Protein AF-A0AA86MCL3-F1 (afdb_monomer_lite)

Structure (mmCIF, N/CA/C/O backbone):
data_AF-A0AA86MCL3-F1
#
_entry.id   AF-A0AA86MCL3-F1
#
loop_
_atom_site.group_PDB
_atom_site.id
_atom_site.type_symbol
_atom_site.label_atom_id
_atom_site.label_alt_id
_atom_site.label_comp_id
_atom_site.label_asym_id
_atom_site.label_entity_id
_atom_site.label_seq_id
_atom_site.pdbx_PDB_ins_code
_atom_site.Cartn_x
_atom_site.Cartn_y
_atom_site.Cartn_z
_atom_site.occupancy
_atom_site.B_iso_or_equiv
_atom_site.auth_seq_id
_atom_site.auth_comp_id
_atom_site.auth_asym_id
_atom_site.auth_atom_id
_atom_site.pdbx_PDB_model_num
ATOM 1 N N . MET A 1 1 ? -7.584 7.178 25.066 1.00 69.88 1 MET A N 1
ATOM 2 C CA . MET A 1 1 ? -6.685 6.828 23.937 1.00 69.88 1 MET A CA 1
ATOM 3 C C . MET A 1 1 ? -5.474 6.087 24.495 1.00 69.88 1 MET A C 1
ATOM 5 O O . MET A 1 1 ? -5.082 6.403 25.607 1.00 69.88 1 MET A O 1
ATOM 9 N N . GLY A 1 2 ? -4.907 5.108 23.780 1.00 88.44 2 GLY A N 1
ATOM 10 C CA . GLY A 1 2 ? -3.685 4.397 24.210 1.00 88.44 2 GLY A CA 1
ATOM 11 C C . GLY A 1 2 ? -3.875 2.993 24.807 1.00 88.44 2 GLY A C 1
ATOM 12 O O . GLY A 1 2 ? -2.880 2.322 25.066 1.00 88.44 2 GLY A O 1
ATOM 13 N N . LEU A 1 3 ? -5.119 2.526 24.964 1.00 92.31 3 LEU A N 1
ATOM 14 C CA . LEU A 1 3 ? -5.431 1.160 25.405 1.00 92.31 3 LEU A CA 1
ATOM 15 C C . LEU A 1 3 ? -5.032 0.132 24.339 1.00 92.31 3 LEU A C 1
ATOM 17 O O . LEU A 1 3 ? -5.195 0.378 23.142 1.00 92.31 3 LEU A O 1
ATOM 21 N N . LYS A 1 4 ? -4.530 -1.032 24.764 1.00 93.44 4 LYS A N 1
ATOM 22 C CA . LYS A 1 4 ? -4.067 -2.108 23.868 1.00 93.44 4 LYS A CA 1
ATOM 23 C C . LYS A 1 4 ? -4.460 -3.484 24.411 1.00 93.44 4 LYS A C 1
ATOM 25 O O . LYS A 1 4 ? -4.752 -3.634 25.594 1.00 93.44 4 LYS A O 1
ATOM 30 N N . LYS A 1 5 ? -4.408 -4.508 23.551 1.00 93.69 5 LYS A N 1
ATOM 31 C CA . LYS A 1 5 ? -4.613 -5.925 23.915 1.00 93.69 5 LYS A CA 1
ATOM 32 C C . LYS A 1 5 ? -5.900 -6.122 24.745 1.00 93.69 5 L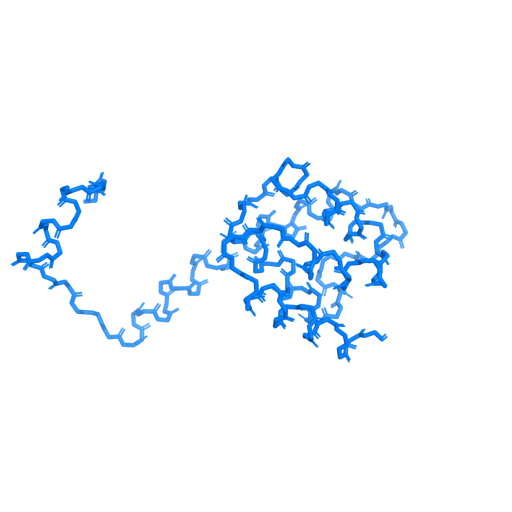YS A C 1
ATOM 34 O O . LYS A 1 5 ? -6.966 -5.659 24.348 1.00 93.69 5 LYS A O 1
ATOM 39 N N . HIS A 1 6 ? -5.795 -6.794 25.891 1.00 95.06 6 HIS A N 1
ATOM 40 C CA . HIS A 1 6 ? -6.918 -7.157 26.750 1.00 95.06 6 HIS A CA 1
ATOM 41 C C . HIS A 1 6 ? -7.673 -5.937 27.305 1.00 95.06 6 HIS A C 1
ATOM 43 O O . HIS A 1 6 ? -8.894 -5.970 27.421 1.00 95.06 6 HIS A O 1
ATOM 49 N N . GLU A 1 7 ? -6.979 -4.835 27.604 1.00 94.19 7 GLU A N 1
ATOM 50 C CA . GLU A 1 7 ? -7.623 -3.611 28.098 1.00 94.19 7 GLU A CA 1
ATOM 51 C C . GLU A 1 7 ? -8.541 -2.991 27.044 1.00 94.19 7 GLU A C 1
ATOM 53 O O . GLU A 1 7 ? -9.677 -2.630 27.347 1.00 94.19 7 GLU A O 1
ATOM 58 N N . ALA A 1 8 ? -8.073 -2.925 25.792 1.00 93.81 8 ALA A N 1
ATOM 59 C CA . ALA A 1 8 ? -8.882 -2.436 24.680 1.00 93.81 8 ALA A CA 1
ATOM 60 C C . ALA A 1 8 ? -10.119 -3.321 24.465 1.00 93.81 8 ALA A C 1
ATOM 62 O O . ALA A 1 8 ? -11.226 -2.800 24.355 1.00 93.81 8 ALA A O 1
ATOM 63 N N . SER A 1 9 ? -9.949 -4.648 24.488 1.00 94.06 9 SER A N 1
ATOM 64 C CA . SER A 1 9 ? -11.062 -5.600 24.365 1.00 94.06 9 SER A CA 1
ATOM 65 C C . SER A 1 9 ? -12.102 -5.419 25.474 1.00 94.06 9 SER A C 1
ATOM 67 O O . SER A 1 9 ? -13.301 -5.386 25.204 1.00 94.06 9 SER A O 1
ATOM 69 N N . ASN A 1 10 ? -11.653 -5.255 26.720 1.00 95.06 10 ASN A N 1
ATOM 70 C CA . ASN A 1 10 ? -12.538 -5.058 27.865 1.00 95.06 10 ASN A CA 1
ATOM 71 C C . ASN A 1 10 ? -13.345 -3.763 27.762 1.00 95.06 10 ASN A C 1
ATOM 73 O O . ASN A 1 10 ? -14.530 -3.751 28.085 1.00 95.06 10 ASN A O 1
ATOM 77 N N . VAL A 1 11 ? -12.713 -2.666 27.340 1.00 94.31 11 VAL A N 1
ATOM 78 C CA . VAL A 1 11 ? -13.409 -1.384 27.182 1.00 94.31 11 VAL A CA 1
ATOM 79 C C . VAL A 1 11 ? -14.396 -1.438 26.020 1.00 94.31 11 VAL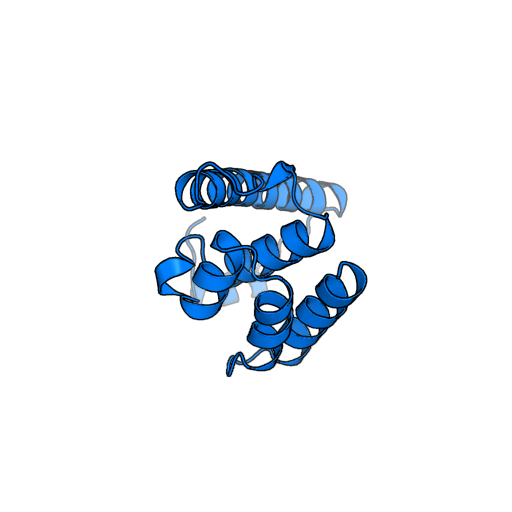 A C 1
ATOM 81 O O . VAL A 1 11 ? -15.522 -0.979 26.188 1.00 94.31 11 VAL A O 1
ATOM 84 N N . LEU A 1 12 ? -14.030 -2.065 24.896 1.00 93.81 12 LEU A N 1
ATOM 85 C CA . LEU A 1 12 ? -14.942 -2.268 23.764 1.00 93.81 12 LEU A CA 1
ATOM 86 C C . LEU A 1 12 ? -16.179 -3.087 24.154 1.00 93.81 12 LEU A C 1
ATOM 88 O O . LEU A 1 12 ? -17.279 -2.749 23.731 1.00 93.81 12 LEU A O 1
ATOM 92 N N . ALA A 1 13 ? -16.019 -4.117 24.992 1.00 94.00 13 ALA A N 1
ATOM 93 C CA . ALA A 1 13 ? -17.142 -4.912 25.489 1.00 94.00 13 ALA A CA 1
ATOM 94 C C . ALA A 1 13 ? -18.037 -4.135 26.472 1.00 94.00 13 ALA A C 1
ATOM 96 O O . ALA A 1 13 ? -19.251 -4.315 26.474 1.00 94.00 13 ALA A O 1
ATOM 97 N N . LYS A 1 14 ? -17.446 -3.279 27.317 1.00 95.38 14 LYS A N 1
ATOM 98 C CA . LYS A 1 14 ? -18.178 -2.519 28.345 1.00 95.38 14 LYS A CA 1
ATOM 99 C C . LYS A 1 14 ? -18.880 -1.276 27.805 1.00 95.38 14 LYS A C 1
ATOM 101 O O . LYS A 1 14 ? -19.931 -0.912 28.315 1.00 95.38 14 LYS A O 1
ATOM 106 N N . SER A 1 15 ? -18.271 -0.591 26.844 1.00 93.25 15 SER A N 1
ATOM 107 C CA . SER A 1 15 ? -18.744 0.700 26.344 1.00 93.25 15 SER A CA 1
ATOM 108 C C . SER A 1 15 ? -18.354 0.870 24.872 1.00 93.25 15 SER A C 1
ATOM 110 O O . SER A 1 15 ? -17.444 1.649 24.564 1.00 93.25 15 SER A O 1
ATOM 112 N N . PRO A 1 16 ? -19.006 0.137 23.952 1.00 93.19 16 PRO A N 1
ATOM 113 C CA . PRO A 1 16 ? -18.744 0.281 22.529 1.00 93.19 16 PRO A CA 1
ATOM 114 C C . PRO A 1 16 ? -19.133 1.685 22.057 1.00 93.19 16 PRO A C 1
ATOM 116 O O . PRO A 1 16 ? -20.184 2.213 22.416 1.00 93.19 16 PRO A O 1
ATOM 119 N N . LEU A 1 17 ? -18.288 2.283 21.219 1.00 92.94 17 LEU A N 1
ATOM 120 C CA . LEU A 1 17 ? -18.610 3.521 20.518 1.00 92.94 17 LEU A CA 1
ATOM 121 C C . LEU A 1 17 ? -19.175 3.167 19.143 1.00 92.94 17 LEU A C 1
ATOM 123 O O . LEU A 1 17 ? -18.509 2.493 18.358 1.00 92.94 17 LEU A O 1
ATOM 127 N N . THR A 1 18 ? -20.377 3.650 18.845 1.00 95.00 18 THR A N 1
ATOM 128 C CA . THR A 1 18 ? -20.925 3.617 17.485 1.00 95.00 18 THR A CA 1
ATOM 129 C C . THR A 1 18 ? -20.743 4.994 16.869 1.00 95.00 18 THR A C 1
ATOM 131 O O . THR A 1 18 ? -21.176 5.984 17.451 1.00 95.00 18 THR A O 1
ATOM 134 N N . ILE A 1 19 ? -20.098 5.045 15.709 1.00 95.12 19 ILE A N 1
ATOM 135 C CA . ILE A 1 19 ? -19.966 6.258 14.899 1.00 95.12 19 ILE A CA 1
ATOM 136 C C . ILE A 1 19 ? -20.825 6.121 13.646 1.00 95.12 19 ILE A C 1
ATOM 138 O O . ILE A 1 19 ? -21.093 5.010 13.179 1.00 95.12 19 ILE A O 1
ATOM 142 N N . SER A 1 20 ? -21.251 7.249 13.093 1.00 97.38 20 SER A N 1
ATOM 143 C CA . SER A 1 20 ? -21.957 7.280 11.818 1.00 97.38 20 SER A CA 1
ATOM 144 C C . SER A 1 20 ? -21.052 6.829 10.667 1.00 97.38 20 SER A C 1
ATOM 146 O O . SER A 1 20 ? -19.822 6.914 10.725 1.00 97.38 20 SER A O 1
ATOM 148 N N . THR A 1 21 ? -21.666 6.393 9.567 1.00 96.50 21 THR A N 1
ATOM 149 C CA . THR A 1 21 ? -20.939 6.069 8.332 1.00 96.50 21 THR A CA 1
ATOM 150 C C . THR A 1 21 ? -20.111 7.256 7.839 1.00 96.50 21 THR A C 1
ATOM 152 O O . THR A 1 21 ? -18.978 7.069 7.408 1.00 96.50 21 THR A O 1
ATOM 155 N N . THR A 1 22 ? -20.636 8.479 7.953 1.00 96.94 22 THR A N 1
ATOM 156 C CA . THR A 1 22 ? -19.925 9.703 7.562 1.00 96.94 22 THR A CA 1
ATOM 157 C C . THR A 1 22 ? -18.661 9.914 8.388 1.00 96.94 22 THR A C 1
ATOM 159 O O . THR A 1 22 ? -17.595 10.126 7.814 1.00 96.94 22 THR A O 1
ATOM 162 N N . GLU A 1 23 ? -18.744 9.793 9.714 1.00 96.81 23 GLU A N 1
ATOM 163 C CA . GLU A 1 23 ? -17.574 9.914 10.596 1.00 96.81 23 GLU A CA 1
ATOM 164 C C . GLU A 1 23 ? -16.546 8.814 10.312 1.00 96.81 23 GLU A C 1
ATOM 166 O O . GLU A 1 23 ? -15.347 9.084 10.244 1.00 96.81 23 GLU A O 1
ATOM 171 N N . CYS A 1 24 ? -17.007 7.580 10.079 1.00 95.00 24 CYS A N 1
ATOM 172 C CA . CYS A 1 24 ? -16.138 6.466 9.711 1.00 95.00 24 CYS A CA 1
ATOM 173 C C . CYS A 1 24 ? -15.368 6.758 8.415 1.00 95.00 24 CYS A C 1
ATOM 175 O O . CYS A 1 24 ? -14.144 6.624 8.390 1.00 95.00 24 CYS A O 1
ATOM 177 N N . MET A 1 25 ? -16.059 7.226 7.371 1.00 95.62 25 MET A N 1
ATOM 178 C CA . MET A 1 25 ? -15.433 7.592 6.097 1.00 95.62 25 MET A CA 1
ATOM 179 C C . MET A 1 25 ? -14.446 8.752 6.249 1.00 95.62 25 MET A C 1
ATOM 181 O O . MET A 1 25 ? -13.365 8.701 5.670 1.00 95.62 25 MET A O 1
ATOM 185 N N . GLN A 1 26 ? -14.776 9.774 7.044 1.00 96.62 26 GLN A N 1
ATOM 186 C CA . GLN A 1 26 ? -13.880 10.909 7.289 1.00 96.62 26 GLN A CA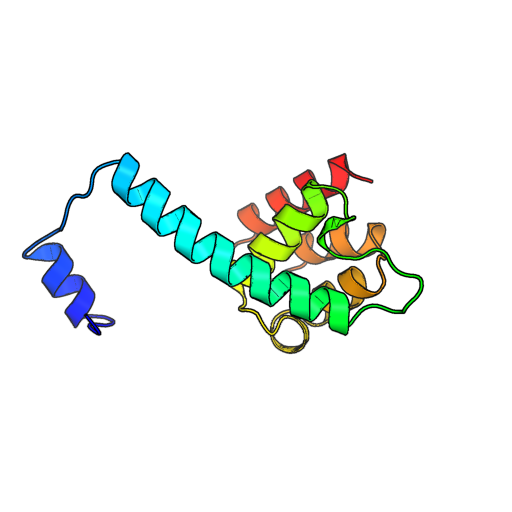 1
ATOM 187 C C . GLN A 1 26 ? -12.590 10.474 7.993 1.00 96.62 26 GLN A C 1
ATOM 189 O O . GLN A 1 26 ? -11.497 10.855 7.570 1.00 96.62 26 GLN A O 1
ATOM 194 N N . ILE A 1 27 ? -12.700 9.650 9.038 1.00 95.00 27 ILE A N 1
ATOM 195 C CA . ILE A 1 27 ? -11.536 9.124 9.763 1.00 95.00 27 ILE A CA 1
ATOM 196 C C . ILE A 1 27 ? -10.685 8.253 8.834 1.00 95.00 27 ILE A C 1
ATOM 198 O O . ILE A 1 27 ? -9.469 8.440 8.755 1.00 95.00 27 ILE A O 1
ATOM 202 N N . ASP A 1 28 ? -11.318 7.335 8.102 1.00 93.75 28 ASP A N 1
ATOM 203 C CA . ASP A 1 28 ? -10.633 6.417 7.192 1.00 93.75 28 ASP A CA 1
ATOM 204 C C . ASP A 1 28 ? -9.911 7.172 6.066 1.00 93.75 28 ASP A C 1
ATOM 206 O O . ASP A 1 28 ? -8.733 6.922 5.801 1.00 93.75 28 ASP A O 1
ATOM 210 N N . GLN A 1 29 ? -10.566 8.172 5.470 1.00 94.31 29 GLN A N 1
ATOM 211 C CA . GLN A 1 29 ? -9.970 9.023 4.444 1.00 94.31 29 GLN A CA 1
ATOM 212 C C . GLN A 1 29 ? -8.746 9.773 4.970 1.00 94.31 29 GLN A C 1
ATOM 214 O O . GLN A 1 29 ? -7.719 9.801 4.290 1.00 94.31 29 GLN A O 1
ATOM 219 N N . MET A 1 30 ? -8.817 10.362 6.166 1.00 95.62 30 MET A N 1
ATOM 220 C CA . MET A 1 30 ? -7.695 11.115 6.735 1.00 95.62 30 MET A CA 1
ATOM 221 C C . MET A 1 30 ? -6.491 10.212 7.018 1.00 95.62 30 MET A C 1
ATOM 223 O O . MET A 1 30 ? -5.365 10.543 6.638 1.00 95.62 30 MET A O 1
ATOM 227 N N . VAL A 1 31 ? -6.724 9.039 7.615 1.00 93.88 31 VAL A N 1
ATOM 228 C CA . VAL A 1 31 ? -5.662 8.064 7.907 1.00 93.88 31 VAL A CA 1
ATOM 229 C C . VAL A 1 31 ? -5.027 7.543 6.616 1.00 93.88 31 VAL A C 1
ATOM 231 O O . VAL A 1 31 ? -3.800 7.549 6.487 1.00 93.88 31 VAL A O 1
ATOM 234 N N . LYS A 1 32 ? -5.842 7.141 5.633 1.00 93.81 32 LYS A N 1
ATOM 235 C CA . LYS A 1 32 ? -5.347 6.630 4.346 1.00 93.81 32 LYS A CA 1
ATOM 236 C C . LYS A 1 32 ? -4.601 7.693 3.551 1.00 93.81 32 LYS A C 1
ATOM 238 O O . LYS A 1 32 ? -3.539 7.392 3.017 1.00 93.81 32 LYS A O 1
ATOM 243 N N . SER A 1 33 ? -5.098 8.929 3.519 1.00 94.69 33 SER A N 1
ATOM 244 C CA . SER A 1 33 ? -4.441 10.033 2.805 1.00 94.69 33 SER A CA 1
ATOM 245 C C . SER A 1 33 ? -3.067 10.334 3.395 1.00 94.69 33 SER A C 1
ATOM 247 O O . SER A 1 33 ? -2.090 10.469 2.661 1.00 94.69 33 SER A O 1
ATOM 249 N N . HIS A 1 34 ? -2.961 10.372 4.726 1.00 96.38 34 HIS A N 1
ATOM 250 C CA . HIS A 1 34 ? -1.680 10.578 5.392 1.00 96.38 34 HIS A CA 1
ATOM 251 C C . HIS A 1 34 ? -0.674 9.463 5.068 1.00 96.38 34 HIS A C 1
ATOM 253 O O . HIS A 1 34 ? 0.474 9.749 4.728 1.00 96.38 34 HIS A O 1
ATOM 259 N N . HIS A 1 35 ? -1.108 8.198 5.122 1.00 97.06 35 HIS A N 1
ATOM 260 C CA . HIS A 1 35 ? -0.267 7.050 4.766 1.00 97.06 35 HIS A CA 1
ATOM 261 C C . HIS A 1 35 ? 0.171 7.095 3.296 1.00 97.06 35 HIS A C 1
ATOM 263 O O . HIS A 1 35 ? 1.351 6.914 2.998 1.00 97.06 35 HIS A O 1
ATOM 269 N N . LEU A 1 36 ? -0.762 7.390 2.387 1.00 96.88 36 LEU A N 1
ATOM 270 C CA . LEU A 1 36 ? -0.520 7.475 0.947 1.00 96.88 36 LEU A CA 1
ATOM 271 C C . LEU A 1 36 ? 0.527 8.537 0.602 1.00 96.88 36 LEU A C 1
ATOM 273 O O . LEU A 1 36 ? 1.444 8.258 -0.164 1.00 96.88 36 LEU A O 1
ATOM 277 N N . LEU A 1 37 ? 0.445 9.727 1.206 1.00 97.56 37 LEU A N 1
ATOM 278 C CA . LEU A 1 37 ? 1.425 10.797 0.989 1.00 97.56 37 LEU A CA 1
ATOM 279 C C . LEU A 1 37 ? 2.841 10.369 1.400 1.00 97.56 37 LEU A C 1
ATOM 281 O O . LEU A 1 37 ? 3.811 10.644 0.690 1.00 97.56 37 LEU A O 1
ATOM 285 N N . GLN A 1 38 ? 2.973 9.669 2.531 1.00 98.25 38 GLN A N 1
ATOM 286 C CA . GLN A 1 38 ? 4.271 9.160 2.976 1.00 98.25 38 GLN A CA 1
ATOM 287 C C . GLN A 1 38 ? 4.802 8.055 2.058 1.00 98.25 38 GLN A C 1
ATOM 289 O O . GLN A 1 38 ? 5.993 8.039 1.739 1.00 98.25 38 GLN A O 1
ATOM 294 N N . LEU A 1 39 ? 3.928 7.151 1.616 1.00 98.50 39 LEU A N 1
ATOM 295 C CA . LEU A 1 39 ? 4.273 6.082 0.687 1.00 98.50 39 LEU A CA 1
ATOM 296 C C . LEU A 1 39 ? 4.725 6.633 -0.669 1.00 98.50 39 LEU A C 1
ATOM 298 O O . LEU A 1 39 ? 5.793 6.254 -1.144 1.00 98.50 39 LEU A O 1
ATOM 302 N N . ALA A 1 40 ? 3.965 7.560 -1.256 1.00 98.38 40 ALA A N 1
ATOM 303 C CA . ALA A 1 40 ? 4.292 8.186 -2.535 1.00 98.38 40 ALA A CA 1
ATOM 304 C C . ALA A 1 40 ? 5.655 8.890 -2.474 1.00 98.38 40 ALA A C 1
ATOM 306 O O . ALA A 1 40 ? 6.503 8.684 -3.341 1.00 98.38 40 ALA A O 1
ATOM 307 N N . LYS A 1 41 ? 5.931 9.634 -1.391 1.00 98.31 41 LYS A N 1
ATOM 308 C CA . LYS A 1 41 ? 7.244 10.260 -1.169 1.00 98.31 41 LYS A CA 1
ATOM 309 C C . LYS A 1 41 ? 8.378 9.231 -1.150 1.00 98.31 41 LYS A C 1
ATOM 311 O O . LYS A 1 41 ? 9.424 9.461 -1.757 1.00 98.31 41 LYS A O 1
ATOM 316 N N . ARG A 1 42 ? 8.189 8.104 -0.459 1.00 98.19 42 ARG A N 1
ATOM 317 C CA . ARG A 1 42 ? 9.191 7.026 -0.371 1.00 98.19 42 ARG A CA 1
ATOM 318 C C . ARG A 1 42 ? 9.412 6.335 -1.706 1.00 98.19 42 ARG A C 1
ATOM 320 O O . ARG A 1 42 ? 10.563 6.120 -2.075 1.00 98.19 42 ARG A O 1
ATOM 327 N N . TYR A 1 43 ? 8.335 6.040 -2.427 1.00 98.56 43 TYR A N 1
ATOM 328 C CA . TYR A 1 43 ? 8.399 5.479 -3.773 1.00 98.56 43 TYR A CA 1
ATOM 329 C C . TYR A 1 43 ? 9.191 6.404 -4.696 1.00 98.56 43 TYR A C 1
ATOM 331 O O . TYR A 1 43 ? 10.227 6.005 -5.217 1.00 98.56 43 TYR A O 1
ATOM 339 N N . ASN A 1 44 ? 8.795 7.676 -4.775 1.00 98.38 44 ASN A N 1
ATOM 340 C CA . ASN A 1 44 ? 9.430 8.673 -5.638 1.00 98.38 44 ASN A CA 1
ATOM 341 C C . ASN A 1 44 ? 10.903 8.932 -5.287 1.00 98.38 44 ASN A C 1
ATOM 343 O O . ASN A 1 44 ? 11.676 9.312 -6.158 1.00 98.38 44 ASN A O 1
ATOM 347 N N . SER A 1 45 ? 11.304 8.707 -4.032 1.00 97.62 45 SER A N 1
ATOM 348 C CA . SER A 1 45 ? 12.708 8.815 -3.603 1.00 97.62 45 SER A CA 1
ATOM 349 C C . SER A 1 45 ? 13.534 7.550 -3.877 1.00 97.62 45 SER A C 1
ATOM 351 O O . SER A 1 45 ? 14.754 7.597 -3.761 1.00 97.62 45 SER A O 1
ATOM 353 N N . SER A 1 46 ? 12.889 6.419 -4.180 1.00 97.69 46 SER A N 1
ATOM 354 C CA . SER A 1 46 ? 13.538 5.107 -4.351 1.00 97.69 46 SER A CA 1
ATOM 355 C C . SER A 1 46 ? 13.633 4.652 -5.809 1.00 97.69 46 SER A C 1
ATOM 357 O O . SER A 1 46 ? 14.398 3.740 -6.111 1.00 97.69 46 SER A O 1
ATOM 359 N N . ILE A 1 47 ? 12.838 5.241 -6.702 1.00 97.88 47 ILE A N 1
ATOM 360 C CA . ILE A 1 47 ? 12.870 4.945 -8.137 1.00 97.88 47 ILE A CA 1
ATOM 361 C C . ILE A 1 47 ? 14.080 5.582 -8.835 1.00 97.88 47 ILE A C 1
ATOM 363 O O . ILE A 1 47 ? 14.644 6.571 -8.366 1.00 97.88 47 ILE A O 1
ATOM 367 N N . SER A 1 48 ? 14.452 5.037 -9.996 1.00 93.38 48 SER A N 1
ATOM 368 C CA . SER A 1 48 ? 15.419 5.676 -10.897 1.00 93.38 48 SER A CA 1
ATOM 369 C C . SER A 1 48 ? 14.818 6.925 -11.556 1.00 93.38 48 SER A C 1
ATOM 371 O O . SER A 1 48 ? 13.606 7.013 -11.741 1.00 93.38 48 SER A O 1
ATOM 373 N N . GLY A 1 49 ? 15.658 7.877 -11.977 1.00 87.31 49 GLY A N 1
ATOM 374 C CA . GLY A 1 49 ? 15.216 9.144 -12.578 1.00 87.31 49 GLY A CA 1
ATOM 375 C C . GLY A 1 49 ? 14.442 9.012 -13.899 1.00 87.31 49 GLY A C 1
ATOM 376 O O . GLY A 1 49 ? 13.778 9.961 -14.303 1.00 87.31 49 GLY A O 1
ATOM 377 N N . SER A 1 50 ? 14.504 7.857 -14.567 1.00 91.62 50 SER A N 1
ATOM 378 C CA . SER A 1 50 ? 13.728 7.557 -15.781 1.00 91.62 50 SER A CA 1
ATOM 379 C C . SER A 1 50 ? 12.396 6.846 -15.510 1.00 91.62 50 SER A C 1
ATOM 381 O O . SER A 1 50 ? 11.596 6.671 -16.429 1.00 91.62 50 SER A O 1
ATOM 383 N N . SER A 1 51 ? 12.153 6.408 -14.275 1.00 96.62 51 SER A N 1
ATOM 384 C CA . SER A 1 51 ? 10.951 5.672 -13.887 1.00 96.62 51 SER A CA 1
ATOM 385 C C . SER A 1 51 ? 9.794 6.628 -13.579 1.00 96.62 51 SER A C 1
ATOM 387 O O . SER A 1 51 ? 9.996 7.747 -13.107 1.00 96.62 51 SER A O 1
ATOM 389 N N . LYS A 1 52 ? 8.556 6.183 -13.823 1.00 97.88 52 LYS A N 1
ATOM 390 C CA . LYS A 1 52 ? 7.350 6.960 -13.488 1.00 97.88 52 LYS A CA 1
ATOM 391 C C . LYS A 1 52 ? 7.236 7.200 -11.984 1.00 97.88 52 LYS A C 1
ATOM 393 O O . LYS A 1 52 ? 7.526 6.296 -11.202 1.00 97.88 52 LYS A O 1
ATOM 398 N N . LYS A 1 53 ? 6.756 8.373 -11.578 1.00 98.31 53 LYS A N 1
ATOM 399 C CA . LYS A 1 53 ? 6.421 8.618 -10.175 1.00 98.31 53 LYS A CA 1
ATOM 400 C C . LYS A 1 53 ? 5.166 7.848 -9.776 1.00 98.31 53 LYS A C 1
ATOM 402 O O . LYS A 1 53 ? 4.425 7.367 -10.630 1.00 98.31 53 LYS A O 1
ATOM 407 N N . PHE A 1 54 ? 4.937 7.734 -8.474 1.00 98.38 54 PHE A N 1
ATOM 408 C CA . PHE A 1 54 ? 3.818 7.000 -7.897 1.00 98.38 54 PHE A CA 1
ATOM 409 C C . PHE A 1 54 ? 2.467 7.485 -8.439 1.00 98.38 54 PHE A C 1
ATOM 411 O O . PHE A 1 54 ? 1.635 6.679 -8.844 1.00 98.38 54 PHE A O 1
ATOM 418 N N . GLU A 1 55 ? 2.280 8.802 -8.495 1.00 97.88 55 GLU A N 1
ATOM 419 C CA . GLU A 1 55 ? 1.081 9.464 -9.011 1.00 97.88 55 GLU A CA 1
ATOM 420 C C . GLU A 1 55 ? 0.821 9.192 -10.503 1.00 97.88 55 GLU A C 1
ATOM 422 O O . GLU A 1 55 ? -0.327 9.245 -10.941 1.00 97.88 55 GLU A O 1
ATOM 427 N N . ASP A 1 56 ? 1.866 8.833 -11.256 1.00 98.06 56 ASP A N 1
ATOM 428 C CA . ASP A 1 56 ? 1.819 8.570 -12.699 1.00 98.06 56 ASP A CA 1
ATOM 429 C C . ASP A 1 56 ? 1.656 7.073 -13.030 1.00 98.06 56 ASP A C 1
ATOM 431 O O . ASP A 1 56 ? 1.632 6.675 -14.203 1.00 98.06 56 ASP A O 1
ATOM 435 N N . LEU A 1 57 ? 1.588 6.207 -12.012 1.00 98.00 57 LEU A N 1
ATOM 436 C CA . LEU A 1 57 ? 1.322 4.781 -12.196 1.00 98.00 57 LEU A CA 1
ATOM 437 C C . LEU A 1 57 ? -0.148 4.548 -12.563 1.00 98.00 57 LEU A C 1
ATOM 439 O O . LEU A 1 57 ? -1.016 5.358 -12.242 1.00 98.00 57 LEU A O 1
ATOM 443 N N . LYS A 1 58 ? -0.460 3.400 -13.178 1.00 97.69 58 LYS A N 1
ATOM 444 C CA . LYS A 1 58 ? -1.865 3.006 -13.365 1.00 97.69 58 LYS A CA 1
ATOM 445 C C . LYS A 1 58 ? -2.553 2.853 -11.986 1.00 97.69 58 LYS A C 1
ATOM 447 O O . LYS A 1 58 ? -1.891 2.395 -11.043 1.00 97.69 58 LYS A O 1
ATOM 452 N N . PRO A 1 59 ? -3.838 3.231 -11.835 1.00 97.75 59 PRO A N 1
ATOM 453 C CA . PRO A 1 59 ? -4.536 3.231 -10.542 1.00 97.75 59 PRO A CA 1
ATOM 454 C C . PRO A 1 59 ? -4.504 1.890 -9.797 1.00 97.75 59 PRO A C 1
ATOM 456 O O . PRO A 1 59 ? -4.457 1.854 -8.565 1.00 97.75 59 PRO A O 1
ATOM 459 N N . GLU A 1 60 ? -4.484 0.783 -10.530 1.00 98.00 60 GLU A N 1
ATOM 460 C CA . GLU A 1 60 ? -4.420 -0.579 -10.012 1.00 98.00 60 GLU A CA 1
ATOM 461 C C . GLU A 1 60 ? -3.103 -0.814 -9.261 1.00 98.00 60 GLU A C 1
ATOM 463 O O . GLU A 1 60 ? -3.109 -1.280 -8.120 1.00 98.00 60 GLU A O 1
ATOM 468 N N . PHE A 1 61 ? -1.973 -0.393 -9.841 1.00 98.06 61 PHE A N 1
ATOM 469 C CA . PHE A 1 61 ? -0.666 -0.477 -9.184 1.00 98.06 61 PHE A CA 1
ATOM 470 C C . PHE A 1 61 ? -0.590 0.442 -7.964 1.00 98.06 61 PHE A C 1
ATOM 472 O O . PHE A 1 61 ? -0.121 0.011 -6.908 1.00 98.06 61 PHE A O 1
ATOM 479 N N . GLN A 1 62 ? -1.102 1.676 -8.062 1.00 98.25 62 GLN A N 1
ATOM 480 C CA . GLN A 1 62 ? -1.154 2.592 -6.913 1.00 98.25 62 GLN A CA 1
ATOM 481 C C . GLN A 1 62 ? -1.939 1.971 -5.750 1.00 98.25 62 GLN A C 1
ATOM 483 O O . GLN A 1 62 ? -1.480 1.968 -4.603 1.00 98.25 62 GLN A O 1
ATOM 488 N N . THR A 1 63 ? -3.101 1.390 -6.057 1.00 97.31 63 THR A N 1
ATOM 489 C CA . THR A 1 63 ? -3.995 0.759 -5.080 1.00 97.31 63 THR A CA 1
ATOM 490 C C . THR A 1 63 ? -3.313 -0.407 -4.381 1.00 97.31 63 THR A C 1
ATOM 492 O O . THR A 1 63 ? -3.331 -0.489 -3.151 1.00 97.31 63 THR A O 1
ATOM 495 N N . VAL A 1 64 ? -2.665 -1.295 -5.135 1.00 97.50 64 VAL A N 1
ATOM 496 C CA . VAL A 1 64 ? -2.039 -2.478 -4.544 1.00 97.50 64 VAL A CA 1
ATOM 497 C C . VAL A 1 64 ? -0.785 -2.143 -3.752 1.00 97.50 64 VAL A C 1
ATOM 499 O O . VAL A 1 64 ? -0.645 -2.632 -2.631 1.00 97.50 64 VAL A O 1
ATOM 502 N N . I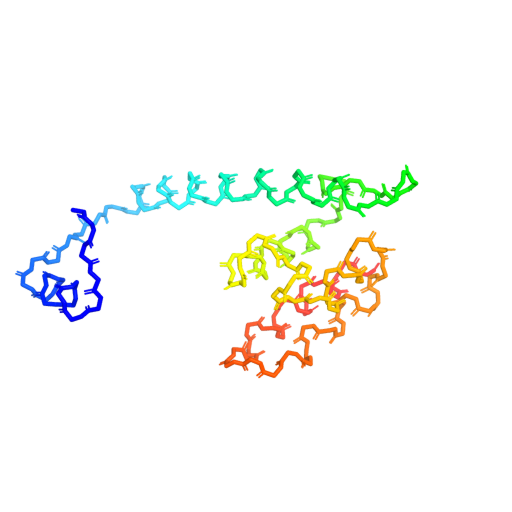LE A 1 65 ? 0.095 -1.276 -4.260 1.00 97.94 65 ILE A N 1
ATOM 503 C CA . ILE A 1 65 ? 1.282 -0.845 -3.505 1.00 97.94 65 ILE A CA 1
ATOM 504 C C . ILE A 1 65 ? 0.845 -0.196 -2.180 1.00 97.94 65 ILE A C 1
ATOM 506 O O . ILE A 1 65 ? 1.415 -0.490 -1.125 1.00 97.94 65 ILE A O 1
ATOM 510 N N . THR A 1 66 ? -0.224 0.608 -2.209 1.00 97.81 66 THR A N 1
ATOM 511 C CA . THR A 1 66 ? -0.831 1.191 -1.001 1.00 97.81 66 THR A CA 1
ATOM 512 C C . THR A 1 66 ? -1.380 0.126 -0.065 1.00 97.81 66 THR A C 1
ATOM 514 O O . THR A 1 66 ? -1.089 0.162 1.128 1.00 97.81 66 THR A O 1
ATOM 517 N N . SER A 1 67 ? -2.128 -0.850 -0.580 1.00 96.75 67 SER A N 1
ATOM 518 C CA . SER A 1 67 ? -2.706 -1.930 0.222 1.00 96.75 67 SER A CA 1
ATOM 519 C C . SER A 1 67 ? -1.634 -2.782 0.914 1.00 96.75 67 SER A C 1
ATOM 521 O O . SER A 1 67 ? -1.734 -3.026 2.122 1.00 96.75 67 SER A O 1
ATOM 523 N N . VAL A 1 68 ? -0.578 -3.170 0.191 1.00 96.19 68 VAL A N 1
ATOM 524 C CA . VAL A 1 68 ? 0.572 -3.903 0.745 1.00 96.19 68 VAL A CA 1
ATOM 525 C C . VAL A 1 68 ? 1.263 -3.065 1.819 1.00 96.19 68 VAL A C 1
ATOM 527 O O . VAL A 1 68 ? 1.504 -3.555 2.922 1.00 96.19 68 VAL A O 1
ATOM 530 N N . SER A 1 69 ? 1.522 -1.781 1.552 1.00 97.38 69 SER A N 1
ATOM 531 C CA . SER A 1 69 ? 2.126 -0.876 2.537 1.00 97.38 69 SER A CA 1
ATOM 532 C C . SER A 1 69 ? 1.257 -0.664 3.774 1.00 97.38 69 SER A C 1
ATOM 534 O O . SER A 1 69 ? 1.776 -0.580 4.882 1.00 97.38 69 SER A O 1
ATOM 536 N N . PHE A 1 70 ? -0.063 -0.610 3.631 1.00 95.50 70 PHE A N 1
ATOM 537 C CA . PHE A 1 70 ? -0.955 -0.450 4.776 1.00 95.50 70 PHE A CA 1
ATOM 538 C C . PHE A 1 70 ? -0.895 -1.666 5.714 1.00 95.50 70 PHE A C 1
ATOM 540 O O . PHE A 1 70 ? -1.002 -1.526 6.928 1.00 95.50 70 PHE A O 1
ATOM 547 N N . GLN A 1 71 ? -0.683 -2.863 5.159 1.00 93.94 71 GLN A N 1
ATOM 548 C CA . GLN A 1 71 ? -0.578 -4.103 5.928 1.00 93.94 71 GLN A CA 1
ATOM 549 C C . GLN A 1 71 ? 0.825 -4.338 6.508 1.00 93.94 71 GLN A C 1
ATOM 551 O O . GLN A 1 71 ? 0.950 -4.769 7.652 1.00 93.94 71 GLN A O 1
ATOM 556 N N . HIS A 1 72 ? 1.875 -4.055 5.735 1.00 93.56 72 HIS A N 1
ATOM 557 C CA . HIS A 1 72 ? 3.268 -4.354 6.092 1.00 93.56 72 HIS A CA 1
ATOM 558 C C . HIS A 1 72 ? 4.054 -3.134 6.604 1.00 93.56 72 HIS A C 1
ATOM 560 O O . HIS A 1 72 ? 5.236 -3.247 6.943 1.00 93.56 72 HIS A O 1
ATOM 566 N N . GLY A 1 73 ? 3.417 -1.966 6.672 1.00 95.50 73 GLY A N 1
ATOM 567 C CA . GLY A 1 73 ? 4.030 -0.691 7.026 1.00 95.50 73 GLY A CA 1
ATOM 568 C C . GLY A 1 73 ? 4.668 0.045 5.841 1.00 95.50 73 GLY A C 1
ATOM 569 O O . GLY A 1 73 ? 4.756 -0.446 4.715 1.00 95.50 73 GLY A O 1
ATOM 570 N N . LEU A 1 74 ? 5.140 1.264 6.111 1.00 96.50 74 LEU A N 1
ATOM 571 C CA . LEU A 1 74 ? 5.758 2.140 5.106 1.00 96.50 74 LEU A CA 1
ATOM 572 C C . LEU A 1 74 ? 7.147 1.673 4.644 1.00 96.50 74 LEU A C 1
ATOM 574 O O . LEU A 1 74 ? 7.577 2.018 3.547 1.00 96.50 74 LEU A O 1
ATOM 578 N N . GLU A 1 75 ? 7.853 0.889 5.461 1.00 96.25 75 GLU A N 1
ATOM 579 C CA . GLU A 1 75 ? 9.206 0.394 5.168 1.00 96.25 75 GLU A CA 1
ATOM 580 C C . GLU A 1 75 ? 9.178 -0.905 4.349 1.00 96.25 75 GLU A C 1
ATOM 582 O O . GLU A 1 75 ? 9.687 -1.941 4.787 1.00 96.25 75 GLU A O 1
ATOM 587 N N . LEU A 1 76 ? 8.581 -0.863 3.154 1.00 96.81 76 LEU A N 1
ATOM 588 C CA . LEU A 1 76 ? 8.433 -2.044 2.293 1.00 96.81 76 LEU A CA 1
ATOM 589 C C . LEU A 1 76 ? 9.772 -2.654 1.860 1.00 96.81 76 LEU A C 1
ATOM 591 O O . LEU A 1 76 ? 9.854 -3.868 1.698 1.00 96.81 76 LEU A O 1
ATOM 595 N N . ALA A 1 77 ? 10.840 -1.858 1.772 1.00 96.69 77 ALA A N 1
ATOM 596 C CA . ALA A 1 77 ? 12.194 -2.371 1.551 1.00 96.69 77 ALA A CA 1
ATOM 597 C C . ALA A 1 77 ? 12.631 -3.386 2.626 1.00 96.69 77 ALA A C 1
ATOM 599 O O . ALA A 1 77 ? 13.451 -4.256 2.352 1.00 96.69 77 ALA A O 1
ATOM 600 N N . ARG A 1 78 ? 12.073 -3.298 3.841 1.00 95.94 78 ARG A N 1
ATOM 601 C CA . ARG A 1 78 ? 12.336 -4.228 4.945 1.00 95.94 78 ARG A CA 1
ATOM 602 C C . ARG A 1 78 ? 11.245 -5.286 5.083 1.00 95.94 78 ARG A C 1
ATOM 604 O O . ARG A 1 78 ? 11.560 -6.447 5.321 1.00 95.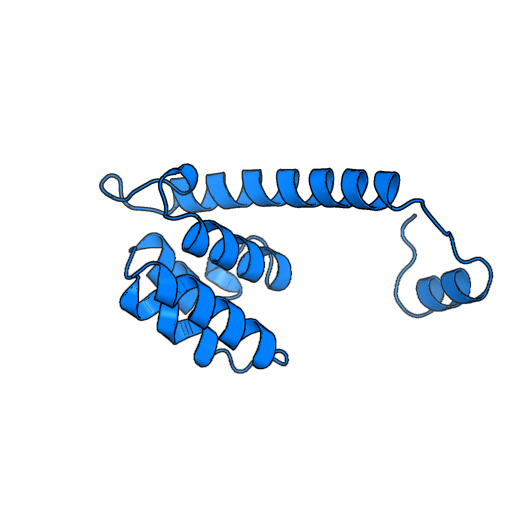94 78 ARG A O 1
ATOM 611 N N . SER A 1 79 ? 9.973 -4.895 4.999 1.00 94.88 79 SER A N 1
ATOM 612 C CA . SER A 1 79 ? 8.845 -5.788 5.298 1.00 94.88 79 SER A CA 1
ATOM 613 C C . SER A 1 79 ? 8.348 -6.604 4.104 1.00 94.88 79 SER A C 1
ATOM 615 O O . SER A 1 79 ? 7.722 -7.640 4.310 1.00 94.88 79 SER A O 1
ATOM 617 N N . ALA A 1 80 ? 8.647 -6.174 2.876 1.00 95.00 80 ALA A N 1
ATOM 618 C CA . ALA A 1 80 ? 8.321 -6.872 1.635 1.00 95.00 80 ALA A CA 1
ATOM 619 C C . ALA A 1 80 ? 9.384 -6.596 0.542 1.00 95.00 80 ALA A C 1
ATOM 621 O O . ALA A 1 80 ? 9.054 -6.081 -0.530 1.00 95.00 80 ALA A O 1
ATOM 622 N N . PRO A 1 81 ? 10.670 -6.928 0.782 1.00 95.94 81 PRO A N 1
ATOM 623 C CA . PRO A 1 81 ? 11.802 -6.466 -0.031 1.00 95.94 81 PRO A CA 1
ATOM 624 C C . PRO A 1 81 ? 11.683 -6.824 -1.514 1.00 95.94 81 PRO A C 1
ATOM 626 O O . PRO A 1 81 ? 11.936 -5.984 -2.372 1.00 95.94 81 PRO A O 1
ATOM 629 N N . LYS A 1 82 ? 11.259 -8.057 -1.826 1.00 96.31 82 LYS A N 1
ATOM 630 C CA . LYS A 1 82 ? 11.098 -8.522 -3.214 1.00 96.31 82 LYS A CA 1
ATOM 631 C C . LYS A 1 82 ? 10.019 -7.728 -3.952 1.00 96.31 82 LYS A C 1
ATOM 633 O O . LYS A 1 82 ? 10.239 -7.301 -5.080 1.00 96.31 82 LYS A O 1
ATOM 638 N N . PHE A 1 83 ? 8.875 -7.509 -3.297 1.00 96.94 83 PHE A N 1
ATOM 639 C CA . PHE A 1 83 ? 7.775 -6.722 -3.854 1.00 96.94 83 PHE A CA 1
ATOM 640 C C . PHE A 1 83 ? 8.205 -5.273 -4.083 1.00 96.94 83 PHE A C 1
ATOM 642 O O . PHE A 1 83 ? 7.998 -4.733 -5.165 1.00 96.94 83 PHE A O 1
ATOM 649 N N . TRP A 1 84 ? 8.855 -4.665 -3.085 1.00 97.94 84 TRP A N 1
ATOM 650 C CA . TRP A 1 84 ? 9.338 -3.293 -3.184 1.00 97.94 84 TRP A CA 1
ATOM 651 C C . TRP A 1 84 ? 10.341 -3.113 -4.320 1.00 97.94 84 TRP A C 1
ATOM 653 O O . TRP A 1 84 ? 10.176 -2.204 -5.127 1.00 97.94 84 TRP A O 1
ATOM 663 N N . ALA A 1 85 ? 11.334 -4.003 -4.416 1.00 97.81 85 ALA A N 1
ATOM 664 C CA . ALA A 1 85 ? 12.344 -3.965 -5.467 1.00 97.81 85 ALA A CA 1
ATOM 665 C C . ALA A 1 85 ? 11.716 -4.045 -6.868 1.00 97.81 85 ALA A C 1
ATOM 667 O O . ALA A 1 85 ? 12.056 -3.242 -7.733 1.00 97.81 85 ALA A O 1
ATOM 668 N N . ALA A 1 86 ? 10.756 -4.952 -7.078 1.00 97.50 86 ALA A N 1
ATOM 669 C CA . ALA A 1 86 ? 10.042 -5.057 -8.349 1.00 97.50 86 ALA A CA 1
ATOM 670 C C . ALA A 1 86 ? 9.205 -3.797 -8.649 1.00 97.50 86 ALA A C 1
ATOM 672 O O . ALA A 1 86 ? 9.203 -3.309 -9.778 1.00 97.50 86 ALA A O 1
ATOM 673 N N . ALA A 1 87 ? 8.540 -3.232 -7.634 1.00 97.75 87 ALA A N 1
ATOM 674 C CA . ALA A 1 87 ? 7.694 -2.049 -7.786 1.00 97.75 87 ALA A CA 1
ATOM 675 C C . ALA A 1 87 ? 8.490 -0.788 -8.155 1.00 97.75 87 ALA A C 1
ATOM 677 O O . ALA A 1 87 ? 8.052 -0.022 -9.016 1.00 97.75 87 ALA A O 1
ATOM 678 N N . ILE A 1 88 ? 9.654 -0.561 -7.535 1.00 98.19 88 ILE A N 1
ATOM 679 C CA . ILE A 1 88 ? 10.506 0.600 -7.851 1.00 98.19 88 ILE A CA 1
ATOM 680 C C . ILE A 1 88 ? 11.280 0.417 -9.163 1.00 98.19 88 ILE A C 1
ATOM 682 O O . ILE A 1 88 ? 11.580 1.400 -9.834 1.00 98.19 88 ILE A O 1
ATOM 686 N N . ALA A 1 89 ? 11.560 -0.832 -9.553 1.00 97.75 89 ALA A N 1
ATOM 687 C CA . ALA A 1 89 ? 12.106 -1.164 -10.868 1.00 97.75 89 ALA A CA 1
ATOM 688 C C . ALA A 1 89 ? 11.046 -1.124 -11.983 1.00 97.75 89 ALA A C 1
ATOM 690 O O . ALA A 1 89 ? 11.402 -1.164 -13.157 1.00 97.75 89 ALA A O 1
ATOM 691 N N . GLN A 1 90 ? 9.760 -1.029 -11.623 1.00 97.19 90 GLN A N 1
ATOM 692 C CA . GLN A 1 90 ? 8.622 -1.045 -12.549 1.00 97.19 90 GLN A CA 1
ATOM 693 C C . GLN A 1 90 ? 8.551 -2.319 -13.401 1.00 97.19 90 GLN A C 1
ATOM 695 O O . GLN A 1 90 ? 8.063 -2.307 -14.530 1.00 97.19 90 GLN A O 1
ATOM 700 N N . ASP A 1 91 ? 9.001 -3.441 -12.834 1.00 97.06 91 ASP A N 1
ATOM 701 C CA . ASP A 1 91 ? 8.830 -4.768 -13.422 1.00 97.06 91 ASP A CA 1
ATOM 702 C C . ASP A 1 91 ? 7.414 -5.274 -13.117 1.00 97.06 91 ASP A C 1
ATOM 704 O O . ASP A 1 91 ? 7.183 -6.062 -12.198 1.00 97.06 91 ASP A O 1
ATOM 708 N N . TRP A 1 92 ? 6.431 -4.764 -13.862 1.00 95.62 92 TRP A N 1
ATOM 709 C CA . TRP A 1 92 ? 5.011 -5.020 -13.602 1.00 95.62 92 TRP A CA 1
ATOM 710 C C . TRP A 1 92 ? 4.640 -6.502 -13.691 1.00 95.62 92 TRP A C 1
ATOM 712 O O . TRP A 1 92 ? 3.830 -6.985 -12.898 1.00 95.62 92 TRP A O 1
ATOM 722 N N . ALA A 1 93 ? 5.284 -7.243 -14.596 1.00 95.00 93 ALA A N 1
ATOM 723 C CA . ALA A 1 93 ? 5.087 -8.682 -14.724 1.00 95.00 93 ALA A CA 1
ATOM 724 C C . ALA A 1 93 ? 5.530 -9.429 -13.455 1.00 95.00 93 ALA A C 1
ATOM 726 O O . ALA A 1 93 ? 4.883 -10.396 -13.042 1.00 95.00 93 ALA A O 1
ATOM 727 N N . LEU A 1 94 ? 6.614 -8.983 -12.815 1.00 95.44 94 LEU A N 1
ATOM 728 C CA . LEU A 1 94 ? 7.076 -9.536 -11.546 1.00 95.44 94 LEU A CA 1
ATOM 729 C C . LEU A 1 94 ? 6.239 -9.043 -10.355 1.00 95.44 94 LEU A C 1
ATOM 731 O O . LEU A 1 94 ? 5.887 -9.846 -9.487 1.00 95.44 94 LEU A O 1
ATOM 735 N N . VAL A 1 95 ? 5.864 -7.759 -10.330 1.00 94.75 95 VAL A N 1
ATOM 736 C CA . VAL A 1 95 ? 5.012 -7.154 -9.288 1.00 94.75 95 VAL A CA 1
ATOM 737 C C . VAL A 1 95 ? 3.679 -7.891 -9.152 1.00 94.75 95 VAL A C 1
ATOM 739 O O . VAL A 1 95 ? 3.220 -8.090 -8.033 1.00 94.75 95 VAL A O 1
ATOM 742 N N . VAL A 1 96 ? 3.083 -8.342 -10.257 1.00 94.62 96 VAL A N 1
ATOM 743 C CA . VAL A 1 96 ? 1.842 -9.137 -10.271 1.00 94.62 96 VAL A CA 1
ATOM 744 C C . VAL A 1 96 ? 2.014 -10.518 -9.634 1.00 94.62 96 VAL A C 1
ATOM 746 O O . VAL A 1 96 ? 1.149 -10.986 -8.893 1.00 94.62 96 VAL A O 1
ATOM 749 N N . LYS A 1 97 ? 3.139 -11.184 -9.902 1.00 94.00 97 LYS A N 1
ATOM 750 C CA . LYS A 1 97 ? 3.376 -12.564 -9.451 1.00 94.00 97 LYS A CA 1
ATOM 751 C C . LYS A 1 97 ? 3.724 -12.642 -7.972 1.00 94.00 97 LYS A C 1
ATOM 753 O O . LYS A 1 97 ? 3.333 -13.591 -7.297 1.00 94.00 97 LYS A O 1
ATOM 758 N N . ILE A 1 98 ? 4.466 -11.658 -7.469 1.00 92.94 98 ILE A N 1
ATOM 759 C CA . ILE A 1 98 ? 5.001 -11.674 -6.106 1.00 92.94 98 ILE A CA 1
ATOM 760 C C . ILE A 1 98 ? 3.905 -11.802 -5.027 1.00 92.94 98 ILE A C 1
ATOM 762 O O . ILE A 1 98 ? 4.078 -12.655 -4.157 1.00 92.94 98 ILE A O 1
ATOM 766 N N . PRO A 1 99 ? 2.788 -11.042 -5.051 1.00 88.69 99 PRO A N 1
ATOM 767 C CA . PRO A 1 99 ? 1.721 -11.182 -4.066 1.00 88.69 99 PRO A CA 1
ATOM 768 C C . PRO A 1 99 ? 1.177 -12.606 -3.975 1.00 88.69 99 PRO A C 1
ATOM 770 O O . PRO A 1 99 ? 0.985 -13.100 -2.871 1.00 88.69 99 PRO A O 1
ATOM 773 N N . ARG A 1 100 ? 1.005 -13.310 -5.102 1.00 88.06 100 ARG A N 1
ATOM 774 C CA . ARG A 1 100 ? 0.510 -14.701 -5.105 1.00 88.06 100 ARG A CA 1
ATOM 775 C C . ARG A 1 100 ? 1.4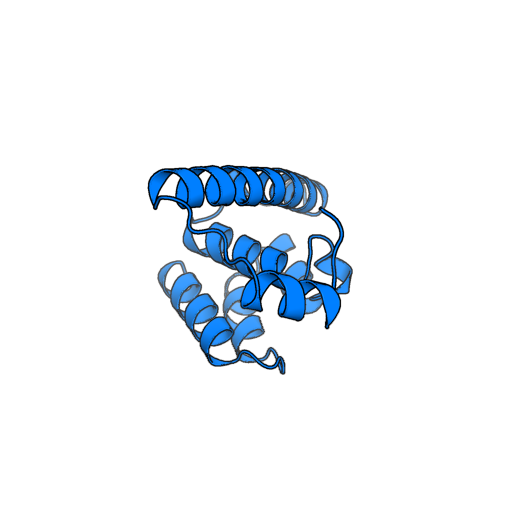31 -15.665 -4.346 1.00 88.06 100 ARG A C 1
ATOM 777 O O . ARG A 1 100 ? 0.979 -16.712 -3.900 1.00 88.06 100 ARG A O 1
ATOM 784 N N . ALA A 1 101 ? 2.703 -15.300 -4.194 1.00 87.06 101 ALA A N 1
ATOM 785 C CA . ALA A 1 101 ? 3.714 -16.049 -3.458 1.00 87.06 101 ALA A CA 1
ATOM 786 C C . ALA A 1 101 ? 4.015 -15.461 -2.066 1.00 87.06 101 ALA A C 1
ATOM 788 O O . ALA A 1 101 ? 4.998 -15.854 -1.438 1.00 87.06 101 ALA A O 1
ATOM 789 N N . PHE A 1 102 ? 3.220 -14.506 -1.567 1.00 80.50 102 PHE A N 1
ATOM 790 C CA . PHE A 1 102 ? 3.312 -14.118 -0.161 1.00 80.50 102 PHE A CA 1
ATOM 791 C C . PHE A 1 102 ? 2.814 -15.290 0.687 1.00 80.50 102 PHE A C 1
ATOM 793 O O . PHE A 1 102 ? 1.628 -15.600 0.699 1.00 80.50 102 PHE A O 1
ATOM 800 N N . GLU A 1 103 ? 3.720 -15.912 1.436 1.00 80.75 103 GLU A N 1
ATOM 801 C CA . GLU A 1 103 ? 3.406 -16.938 2.441 1.00 80.75 103 GLU A CA 1
ATOM 802 C C . GLU A 1 103 ? 2.871 -16.302 3.743 1.00 80.75 103 GLU A C 1
ATOM 804 O O . GLU A 1 103 ? 3.186 -16.733 4.852 1.00 80.75 103 GLU A O 1
ATOM 809 N N . ASP A 1 104 ? 2.098 -15.217 3.618 1.00 85.00 104 ASP A N 1
ATOM 810 C CA . ASP A 1 104 ? 1.441 -14.572 4.750 1.00 85.00 104 ASP A CA 1
ATOM 811 C C . ASP A 1 104 ? 0.107 -15.259 5.089 1.00 85.00 104 ASP A C 1
ATOM 813 O O . ASP A 1 104 ? -0.375 -16.159 4.402 1.00 85.00 104 ASP A O 1
ATOM 817 N N . GLN A 1 105 ? -0.512 -14.835 6.190 1.00 87.88 105 GLN A N 1
ATOM 818 C CA . GLN A 1 105 ? -1.778 -15.410 6.656 1.00 87.88 105 GLN A CA 1
ATOM 819 C C . GLN A 1 105 ? -3.000 -14.978 5.819 1.00 87.88 105 GLN A C 1
ATOM 821 O O . GLN A 1 105 ? -4.129 -15.317 6.173 1.00 87.88 105 GLN A O 1
ATOM 826 N N . TYR A 1 106 ? -2.816 -14.217 4.732 1.00 90.62 106 TYR A N 1
ATOM 827 C CA . TYR A 1 106 ? -3.890 -13.546 3.995 1.00 90.62 106 TYR A CA 1
ATOM 828 C C . TYR A 1 106 ? -3.880 -13.840 2.479 1.00 90.62 106 TYR A C 1
ATOM 830 O O . TYR A 1 106 ? -4.056 -12.912 1.679 1.00 90.62 106 TYR A O 1
ATOM 838 N N . PRO A 1 107 ? -3.796 -15.112 2.037 1.00 91.06 107 PRO A N 1
ATOM 839 C CA . PRO A 1 107 ? -3.646 -15.466 0.619 1.00 91.06 107 PRO A CA 1
ATOM 840 C C . PRO A 1 107 ? -4.792 -14.951 -0.266 1.00 91.06 107 PRO A C 1
ATOM 842 O O . PRO A 1 107 ? -4.569 -14.505 -1.389 1.00 91.06 107 PRO A O 1
ATOM 845 N N . THR A 1 108 ? -6.030 -14.927 0.239 1.00 94.50 108 THR A N 1
ATOM 846 C CA . THR A 1 108 ? -7.185 -14.384 -0.500 1.00 94.50 108 THR A CA 1
ATOM 847 C C . THR A 1 108 ? -7.024 -12.899 -0.817 1.00 94.50 108 THR A C 1
ATOM 849 O O . THR A 1 108 ? -7.408 -12.456 -1.897 1.00 94.50 108 THR A O 1
ATOM 852 N N . ARG A 1 109 ? -6.460 -12.114 0.112 1.00 94.56 109 ARG A N 1
ATOM 853 C CA . ARG A 1 109 ? -6.199 -10.686 -0.109 1.00 94.56 109 ARG A CA 1
ATOM 854 C C . ARG A 1 109 ? -5.124 -10.515 -1.179 1.00 94.56 109 ARG A C 1
ATOM 856 O O . ARG A 1 109 ? -5.367 -9.813 -2.155 1.00 94.56 109 ARG A O 1
ATOM 863 N N . ARG A 1 110 ? -4.016 -11.245 -1.033 1.00 95.38 110 ARG A N 1
ATOM 864 C CA . ARG A 1 110 ? -2.882 -11.208 -1.959 1.00 95.38 110 ARG A CA 1
ATOM 865 C C . ARG A 1 110 ? -3.274 -11.572 -3.392 1.00 95.38 110 ARG A C 1
ATOM 867 O O . ARG A 1 110 ? -2.822 -10.919 -4.327 1.00 95.38 110 ARG A O 1
ATOM 874 N N . ASN A 1 111 ? -4.150 -12.566 -3.560 1.00 94.81 111 ASN A N 1
ATOM 875 C CA . ASN A 1 111 ? -4.689 -12.934 -4.870 1.00 94.81 111 ASN A CA 1
ATOM 876 C C . ASN A 1 111 ? -5.548 -11.820 -5.474 1.00 94.81 111 ASN A C 1
ATOM 878 O O . ASN A 1 111 ? -5.313 -11.459 -6.616 1.00 94.81 111 ASN A O 1
ATOM 882 N N . LYS A 1 112 ? -6.452 -11.198 -4.704 1.00 96.69 112 LYS A N 1
ATOM 883 C CA . LYS A 1 112 ? -7.258 -10.066 -5.201 1.00 96.69 112 LYS A CA 1
ATOM 884 C C . LYS A 1 112 ? -6.407 -8.874 -5.637 1.00 96.69 112 LYS A C 1
ATOM 886 O O . LYS A 1 112 ? -6.747 -8.193 -6.597 1.00 96.69 112 LYS A O 1
ATOM 891 N N . GLU A 1 113 ? -5.316 -8.602 -4.928 1.00 96.44 113 GLU A N 1
ATOM 892 C CA . GLU A 1 113 ? -4.359 -7.571 -5.333 1.00 96.44 113 GLU A CA 1
ATOM 893 C C . GLU A 1 113 ? -3.623 -7.953 -6.623 1.00 96.44 113 GLU A C 1
ATOM 895 O O . GLU A 1 113 ? -3.487 -7.112 -7.507 1.00 96.44 113 GLU A O 1
ATOM 900 N N . ALA A 1 114 ? -3.194 -9.208 -6.776 1.00 95.75 114 ALA A N 1
ATOM 901 C CA . ALA A 1 114 ? -2.615 -9.673 -8.037 1.00 95.75 114 ALA A CA 1
ATOM 902 C C . ALA A 1 114 ? -3.618 -9.559 -9.201 1.00 95.75 114 ALA A C 1
ATOM 904 O O . ALA A 1 114 ? -3.282 -8.972 -10.226 1.00 95.75 114 ALA A O 1
ATOM 905 N N . ASP A 1 115 ? -4.856 -10.023 -9.008 1.00 97.25 115 ASP A N 1
ATOM 906 C CA . ASP A 1 115 ? -5.930 -9.966 -10.009 1.00 97.25 115 ASP A CA 1
ATOM 907 C C . ASP A 1 115 ? -6.255 -8.518 -10.424 1.00 97.25 115 ASP A C 1
ATOM 909 O O . ASP A 1 115 ? -6.568 -8.254 -11.585 1.00 97.25 115 ASP A O 1
ATOM 913 N N . LEU A 1 116 ? -6.181 -7.561 -9.489 1.00 97.56 116 LEU A N 1
ATOM 914 C CA . LEU A 1 116 ? -6.372 -6.139 -9.786 1.00 97.56 116 LEU A CA 1
ATOM 915 C C . LEU A 1 116 ? -5.235 -5.592 -10.658 1.00 97.56 116 LEU A C 1
ATOM 917 O O . LEU A 1 116 ? -5.493 -4.879 -11.619 1.00 97.56 116 LEU A O 1
ATOM 921 N N . MET A 1 117 ? -3.981 -5.930 -10.351 1.00 96.06 117 MET A N 1
ATOM 922 C CA . MET A 1 117 ? -2.835 -5.480 -11.150 1.00 96.06 117 MET A CA 1
ATOM 923 C C . MET A 1 117 ? -2.772 -6.144 -12.529 1.00 96.06 117 MET A C 1
ATOM 925 O O . MET A 1 117 ? -2.322 -5.507 -13.477 1.00 96.06 117 MET A O 1
ATOM 929 N N . GLU A 1 118 ? -3.244 -7.386 -12.666 1.00 95.88 118 GLU A N 1
ATOM 930 C CA . GLU A 1 118 ? -3.321 -8.084 -13.958 1.00 95.88 118 GLU A CA 1
ATOM 931 C C . GLU A 1 118 ? -4.219 -7.362 -14.965 1.00 95.88 118 GLU A C 1
ATOM 933 O O . GLU A 1 118 ? -3.898 -7.340 -16.149 1.00 95.88 118 GLU A O 1
ATOM 938 N N . GLN A 1 119 ? -5.289 -6.704 -14.507 1.00 95.31 119 GLN A N 1
ATOM 939 C CA . GLN A 1 119 ? -6.162 -5.888 -15.366 1.00 95.31 119 GLN A CA 1
ATOM 940 C C . GLN A 1 119 ? -5.432 -4.687 -15.985 1.00 95.31 119 GLN A C 1
ATOM 942 O O . GLN A 1 119 ? -5.885 -4.130 -16.982 1.00 95.31 119 GLN A O 1
ATOM 947 N N . ALA A 1 120 ? -4.306 -4.293 -15.388 1.00 92.94 120 ALA A N 1
ATOM 948 C CA . ALA A 1 120 ? -3.513 -3.134 -15.755 1.00 92.94 120 ALA A CA 1
ATOM 949 C C . ALA A 1 120 ? -2.171 -3.495 -16.401 1.00 92.94 120 ALA A C 1
ATOM 951 O O . ALA A 1 120 ? -1.331 -2.604 -16.549 1.00 92.94 120 ALA A O 1
ATOM 952 N N . LEU A 1 121 ? -1.929 -4.752 -16.781 1.00 88.50 121 LEU A N 1
ATOM 953 C CA . LEU A 1 121 ? -0.791 -5.103 -17.639 1.00 88.50 121 LEU A CA 1
ATOM 954 C C . LEU A 1 121 ? -1.053 -4.584 -19.058 1.00 88.50 121 LEU A C 1
ATOM 956 O O . LEU A 1 121 ? -0.346 -3.619 -19.446 1.00 88.50 121 LEU A O 1
#

pLDDT: mean 94.92, std 4.02, range [69.88, 98.56]

InterPro domains:
  IPR023346 Lysozyme-like domain superfamily [SSF53955] (38-119)
  IPR023347 Lysozyme domain superfamily [G3DSA:1.10.530.40] (1-121)
  IPR031922 Pesticin, C-terminal [PF16754] (2-92)

Foldseek 3Di:
DPDDDPRVVVCCVVPNDDDDPVVVVVVVCVVLVVQLVLLQVVLQVLADPPDDGLVRDDVLLNVLSSVCCVVQPSPCCPRPVQLSVCSSPVVLVSNLVSLCPPPDPCNVVSPVSSVSSVVVD

Radius of gyration: 17.02 Å; chains: 1; bounding box: 37×28×46 Å

Sequence (121 aa):
MGLKKHEASNVLAKSPLTISTTECMQIDQMVKSHHLLQLAKRYNSSISGSSKKFEDLKPEFQTVITSVSFQHGLELARSAPKFWAAAIAQDWALVVKIPRAFEDQYPTRRNKEADLMEQAL

Secondary structure (DSSP, 8-state):
----HHHHHHHHHHSPPP--HHHHHHHHHHHHHHHHHHHHHHHHHHS-TTSPPGGGS-HHHHHHHHHHHHHH-S-HHHHSHHHHHHHHHT-HHHHHHHHHT--SS-HHHHHHHHHHHHTT-

Organism: NCBI:txid131080